Protein AF-G9K8E3-F1 (afdb_monomer)

Secondary structure (DSSP, 8-state):
-EEEE-TTS-EEEEPPPPPS--GGG-----S--EEEEEEETTEEEEEEE-GGGGGG-HHHHHHHHHHHHHHHHHHT--

Foldseek 3Di:
DDWDQDPVRDIDDDDDDDDDDDPVPDDDDDDAWDWDWDDAPNDIDIDIDHPVCRVVCVVVRVVCNVVVVVCCVVVVHD

pLDDT: mean 96.11, std 5.19, range [67.06, 98.62]

Radius of gyration: 16.06 Å; Cα contacts (8 Å, |Δi|>4): 70; chains: 1; bounding box: 38×33×32 Å

Solvent-accessible surface area (backbone atoms only — not comparable to full-atom values): 5200 Å² total; per-residue (Å²): 110,51,77,43,80,44,98,88,74,48,71,52,76,45,76,66,88,74,77,94,74,64,78,91,72,69,83,85,87,88,79,80,64,38,72,56,74,50,76,54,97,88,44,76,46,67,48,74,32,47,70,92,52,46,88,71,44,60,65,58,48,59,50,49,54,56,50,50,57,48,50,34,65,72,69,73,53,134

Organism: Mustela putorius furo (NCBI:txid9669)

Structure (mmCIF, N/CA/C/O backbone):
data_AF-G9K8E3-F1
#
_entry.id   AF-G9K8E3-F1
#
loop_
_atom_site.group_PDB
_atom_site.id
_atom_site.type_symbol
_atom_site.label_atom_id
_atom_site.label_alt_id
_atom_site.label_comp_id
_atom_site.label_asym_id
_atom_site.label_entity_id
_atom_site.label_seq_id
_atom_site.pdbx_PDB_ins_code
_atom_site.Cartn_x
_atom_site.Cartn_y
_atom_site.Cartn_z
_atom_site.occupancy
_atom_site.B_iso_or_equiv
_atom_site.auth_seq_id
_atom_site.auth_comp_id
_atom_site.auth_asym_id
_atom_site.auth_atom_id
_atom_site.pdbx_PDB_model_num
ATOM 1 N N . ASN A 1 1 ? 9.998 -9.875 8.002 1.00 68.94 1 ASN A N 1
ATOM 2 C CA . ASN A 1 1 ? 10.347 -9.117 6.783 1.00 68.94 1 ASN A CA 1
ATOM 3 C C . ASN A 1 1 ? 11.834 -9.252 6.508 1.00 68.94 1 ASN A C 1
ATOM 5 O O . ASN A 1 1 ? 12.644 -8.783 7.300 1.00 68.94 1 ASN A O 1
ATOM 9 N N . SER A 1 2 ? 12.175 -9.937 5.420 1.00 88.50 2 SER A N 1
ATOM 10 C CA . SER A 1 2 ? 13.550 -10.170 4.968 1.00 88.50 2 SER A CA 1
ATOM 11 C C . SER A 1 2 ? 13.594 -10.141 3.438 1.00 88.50 2 SER A C 1
ATOM 13 O O . SER A 1 2 ? 12.628 -10.522 2.779 1.00 88.50 2 SER A O 1
ATOM 15 N N . SER A 1 3 ? 14.715 -9.677 2.895 1.00 91.81 3 SER A N 1
ATOM 16 C CA . SER A 1 3 ? 15.021 -9.722 1.465 1.00 91.81 3 SER A CA 1
ATOM 17 C C . SER A 1 3 ? 16.378 -10.394 1.322 1.00 91.81 3 SER A C 1
ATOM 19 O O . SER A 1 3 ? 17.369 -9.901 1.869 1.00 91.81 3 SER A O 1
ATOM 21 N N . VAL A 1 4 ? 16.429 -11.543 0.651 1.00 94.50 4 VAL A N 1
ATOM 22 C CA . VAL A 1 4 ? 17.645 -12.361 0.524 1.00 94.50 4 VAL A CA 1
ATOM 23 C C . VAL A 1 4 ? 18.026 -12.484 -0.946 1.00 94.50 4 VAL A C 1
ATOM 25 O O . VAL A 1 4 ? 17.204 -12.874 -1.770 1.00 94.50 4 VAL A O 1
ATOM 28 N N . ILE A 1 5 ? 19.279 -12.161 -1.275 1.00 93.94 5 ILE A N 1
ATOM 29 C CA . ILE A 1 5 ? 19.833 -12.354 -2.622 1.00 93.94 5 ILE A CA 1
ATOM 30 C C . ILE A 1 5 ? 20.139 -13.842 -2.815 1.00 93.94 5 ILE A C 1
ATOM 32 O O . ILE A 1 5 ? 20.810 -14.450 -1.980 1.00 93.94 5 ILE A O 1
ATOM 36 N N . MET A 1 6 ? 19.657 -14.415 -3.912 1.00 94.56 6 MET A N 1
ATOM 37 C CA . MET A 1 6 ? 19.864 -15.810 -4.297 1.00 94.56 6 MET A CA 1
ATOM 38 C C . MET A 1 6 ? 21.058 -15.957 -5.254 1.00 94.56 6 MET A C 1
ATOM 40 O O . MET A 1 6 ? 21.545 -14.981 -5.827 1.00 94.56 6 MET A O 1
ATOM 44 N N . GLU A 1 7 ? 21.554 -17.187 -5.420 1.00 87.62 7 GLU A N 1
ATOM 45 C CA . GLU A 1 7 ? 22.764 -17.481 -6.210 1.00 87.62 7 GLU A CA 1
ATOM 46 C C . GLU A 1 7 ? 22.633 -17.133 -7.703 1.00 87.62 7 GLU A C 1
ATOM 48 O O . GLU A 1 7 ? 23.631 -16.867 -8.371 1.00 87.62 7 GLU A O 1
ATOM 53 N N . ASP A 1 8 ? 21.411 -17.094 -8.227 1.00 93.94 8 ASP A N 1
ATOM 54 C CA . ASP A 1 8 ? 21.086 -16.757 -9.615 1.00 93.94 8 ASP A CA 1
ATOM 55 C C . ASP A 1 8 ? 20.866 -15.249 -9.850 1.00 93.94 8 ASP A C 1
ATOM 57 O O . ASP A 1 8 ? 20.526 -14.833 -10.959 1.00 93.94 8 ASP A O 1
ATOM 61 N N . GLY A 1 9 ? 21.086 -14.418 -8.825 1.00 93.44 9 GLY A N 1
ATOM 62 C CA . GLY A 1 9 ? 20.881 -12.970 -8.881 1.00 93.44 9 GLY A CA 1
ATOM 63 C C . GLY A 1 9 ? 19.429 -12.531 -8.678 1.00 93.44 9 GLY A C 1
ATOM 64 O O . GLY A 1 9 ? 19.143 -11.339 -8.797 1.00 93.44 9 GLY A O 1
ATOM 65 N N . LEU A 1 10 ? 18.517 -13.455 -8.356 1.00 96.12 10 LEU A N 1
ATOM 66 C CA . LEU A 1 10 ? 17.165 -13.123 -7.913 1.00 96.12 10 LEU A CA 1
ATOM 67 C C . LEU A 1 10 ? 17.157 -12.680 -6.446 1.00 96.12 10 LEU A C 1
ATOM 69 O O . LEU A 1 10 ? 18.100 -12.912 -5.690 1.00 96.12 10 LEU A O 1
ATOM 73 N N . VAL A 1 11 ? 16.065 -12.039 -6.032 1.00 96.88 11 VAL A N 1
ATOM 74 C CA . VAL A 1 11 ? 15.819 -11.672 -4.634 1.00 96.88 11 VAL A CA 1
ATOM 75 C C . VAL A 1 11 ? 14.560 -12.382 -4.161 1.00 96.88 11 VAL A C 1
ATOM 77 O O . VAL A 1 11 ? 13.529 -12.338 -4.831 1.00 96.88 11 VAL A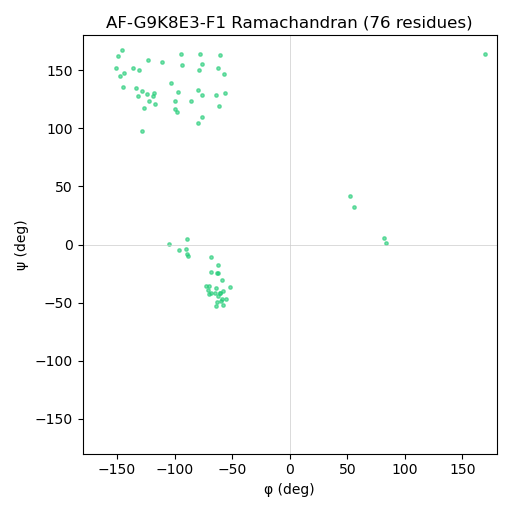 O 1
ATOM 80 N N . GLN A 1 12 ? 14.649 -13.033 -3.005 1.00 96.69 12 GLN A N 1
ATOM 81 C CA . GLN A 1 12 ? 13.509 -13.601 -2.300 1.00 96.69 12 GLN A CA 1
ATOM 82 C C . GLN A 1 12 ? 13.056 -12.628 -1.209 1.00 96.69 12 GLN A C 1
ATOM 84 O O . GLN A 1 12 ? 13.787 -12.409 -0.240 1.00 96.69 12 GLN A O 1
ATOM 89 N N . ASP A 1 13 ? 11.848 -12.084 -1.359 1.00 97.44 13 ASP A N 1
ATOM 90 C CA . ASP A 1 13 ? 11.194 -11.252 -0.348 1.00 97.44 13 ASP A CA 1
ATOM 91 C C . ASP A 1 13 ? 10.216 -12.077 0.496 1.00 97.44 13 ASP A C 1
ATOM 93 O O . ASP A 1 13 ? 9.364 -12.797 -0.029 1.00 97.44 13 ASP A O 1
ATOM 97 N N . GLU A 1 14 ? 10.311 -11.939 1.817 1.00 97.56 14 GLU A N 1
ATOM 98 C CA . GLU A 1 14 ? 9.395 -12.540 2.786 1.00 97.56 14 GLU A CA 1
ATOM 99 C C . GLU A 1 14 ? 8.656 -11.446 3.568 1.00 97.56 14 GLU A C 1
ATOM 101 O O . GLU A 1 14 ? 9.264 -10.618 4.258 1.00 97.56 14 GLU A O 1
ATOM 106 N N . PHE A 1 15 ? 7.324 -11.458 3.491 1.00 97.31 15 PHE A N 1
ATOM 107 C CA . PHE A 1 15 ? 6.448 -10.542 4.222 1.00 97.31 15 PHE A CA 1
ATOM 108 C C . PHE A 1 15 ? 5.999 -11.156 5.551 1.00 97.31 15 PHE A C 1
ATOM 110 O O . PHE A 1 15 ? 5.959 -12.373 5.708 1.00 97.31 15 PHE A O 1
ATOM 117 N N . SER A 1 16 ? 5.669 -10.308 6.525 1.00 97.38 16 SER A N 1
ATOM 118 C CA . SER A 1 16 ? 5.139 -10.762 7.814 1.00 97.38 16 SER A CA 1
ATOM 119 C C . SER A 1 16 ? 3.802 -11.492 7.646 1.00 97.38 16 SER A C 1
ATOM 121 O O . SER A 1 16 ? 3.035 -11.183 6.734 1.00 97.38 16 SER A O 1
ATOM 123 N N . GLU A 1 17 ? 3.501 -12.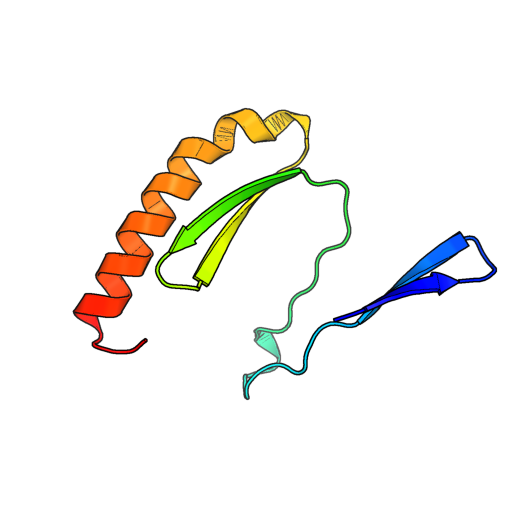421 8.555 1.00 97.81 17 GLU A N 1
ATOM 124 C CA . GLU A 1 17 ? 2.201 -13.094 8.594 1.00 97.81 17 GLU A CA 1
ATOM 125 C C . GLU A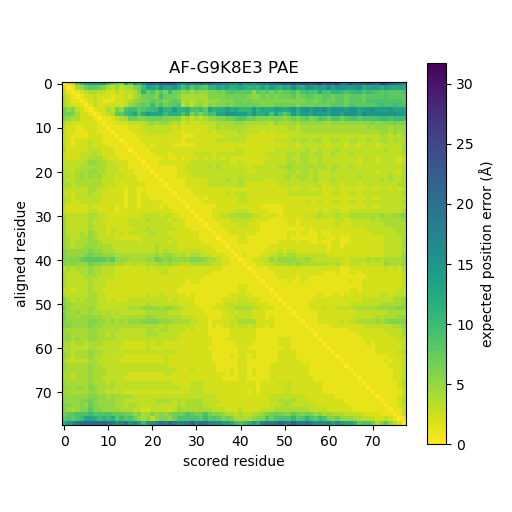 1 17 ? 1.060 -12.067 8.714 1.00 97.81 17 GLU A C 1
ATOM 127 O O . GLU A 1 17 ? 1.104 -11.158 9.548 1.00 97.81 17 GLU A O 1
ATOM 132 N N . SER A 1 18 ? 0.044 -12.188 7.855 1.00 97.81 18 SER A N 1
ATOM 133 C CA . SER A 1 18 ? -1.107 -11.285 7.859 1.00 97.81 18 SER A CA 1
ATOM 134 C C . SER A 1 18 ? -2.068 -11.605 9.003 1.00 97.81 18 SER A C 1
ATOM 136 O O . SER A 1 18 ? -2.207 -12.754 9.418 1.00 97.81 18 SER A O 1
ATOM 138 N N . VAL A 1 19 ? -2.851 -10.613 9.427 1.00 97.81 19 VAL A N 1
ATOM 139 C CA . VAL A 1 19 ? -4.032 -10.862 10.267 1.00 97.81 19 VAL A CA 1
ATOM 140 C C . VAL A 1 19 ? -5.047 -11.765 9.549 1.00 97.81 19 VAL A C 1
ATOM 142 O O . VAL A 1 19 ?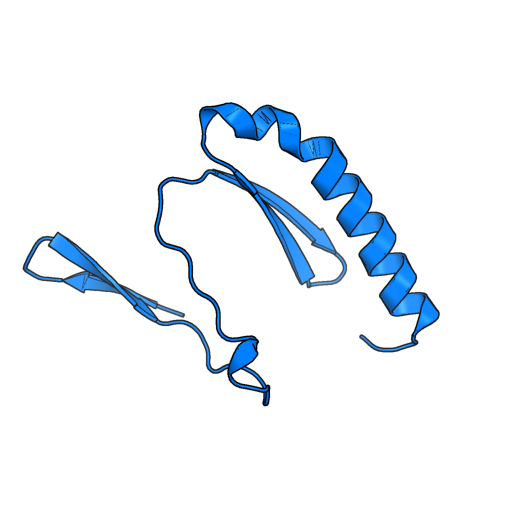 -5.019 -11.927 8.327 1.00 97.81 19 VAL A O 1
ATOM 145 N N . LYS A 1 20 ? -5.987 -12.348 10.303 1.00 98.19 20 LYS A N 1
ATOM 146 C CA . LYS A 1 20 ? -7.044 -13.191 9.730 1.00 98.19 20 LYS A CA 1
ATOM 147 C C . LYS A 1 20 ? -7.903 -12.384 8.752 1.00 98.19 20 LYS A C 1
ATOM 149 O O . LYS A 1 20 ? -8.589 -11.447 9.149 1.00 98.19 20 LYS A O 1
ATOM 154 N N . MET A 1 21 ? -7.920 -12.805 7.492 1.00 98.25 21 MET A N 1
ATOM 155 C CA . MET A 1 21 ? -8.689 -12.169 6.424 1.00 98.25 21 MET A CA 1
ATOM 156 C C . MET A 1 21 ? -9.198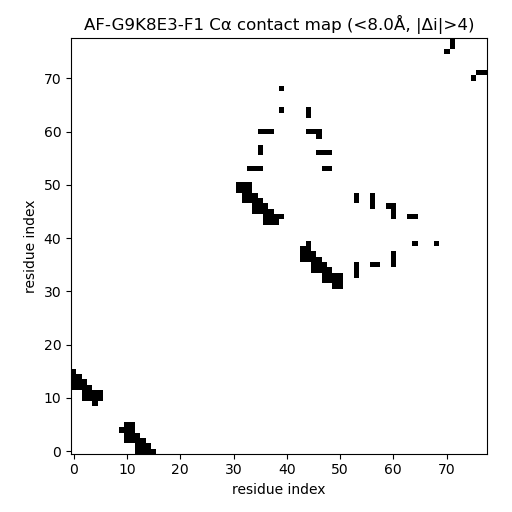 -13.201 5.410 1.00 98.25 21 MET A C 1
ATOM 158 O O . MET A 1 21 ? -8.792 -14.363 5.426 1.00 98.25 21 MET A O 1
ATOM 162 N N . SER A 1 22 ? -10.115 -12.787 4.534 1.00 98.44 22 SER A N 1
ATOM 163 C CA . SER A 1 22 ? -10.606 -13.632 3.438 1.00 98.44 22 SER A CA 1
ATOM 164 C C . SER A 1 22 ? -9.613 -13.662 2.274 1.00 98.44 22 SER A C 1
ATOM 166 O O . SER A 1 22 ? -8.937 -12.672 2.006 1.00 98.44 22 SER A O 1
ATOM 168 N N . THR A 1 23 ? -9.570 -14.765 1.525 1.00 98.19 23 THR A N 1
ATOM 169 C CA . THR A 1 23 ? -8.599 -14.964 0.431 1.00 98.19 23 THR A CA 1
ATOM 170 C C . THR A 1 23 ? -8.729 -13.957 -0.713 1.00 98.19 23 THR A C 1
ATOM 172 O O . THR A 1 23 ? -7.741 -13.682 -1.383 1.00 98.19 23 THR A O 1
ATOM 175 N N . TYR A 1 24 ? -9.909 -13.358 -0.915 1.00 98.31 24 TYR A N 1
ATOM 176 C CA . TYR A 1 24 ? -10.123 -12.348 -1.960 1.00 98.31 24 TYR A CA 1
ATOM 177 C C . TYR A 1 24 ? -9.392 -11.015 -1.703 1.00 98.31 24 TYR A C 1
ATOM 179 O O . TYR A 1 24 ? -9.357 -10.172 -2.595 1.00 98.31 24 TYR A O 1
ATOM 187 N N . LEU A 1 25 ? -8.831 -10.813 -0.503 1.00 98.56 25 LEU A N 1
ATOM 188 C CA . LEU A 1 25 ? -8.043 -9.628 -0.140 1.00 98.56 25 LEU A CA 1
ATOM 189 C C . LEU A 1 25 ? -6.526 -9.838 -0.286 1.00 98.56 25 LEU A C 1
ATOM 191 O O . LEU A 1 25 ? -5.766 -8.895 -0.085 1.00 98.56 25 LEU A O 1
ATOM 195 N N . VAL A 1 26 ? -6.068 -11.051 -0.620 1.00 98.31 26 VAL A N 1
ATOM 196 C CA . VAL A 1 26 ? -4.640 -11.324 -0.843 1.00 98.31 26 VAL A CA 1
ATOM 197 C C . VAL A 1 26 ? -4.146 -10.528 -2.053 1.00 98.31 26 VAL A C 1
ATOM 199 O O . VAL A 1 26 ? -4.727 -10.617 -3.134 1.00 98.31 26 VAL A O 1
ATOM 202 N N . ALA A 1 27 ? -3.053 -9.782 -1.882 1.00 98.12 27 ALA A N 1
ATOM 203 C CA . ALA A 1 27 ? -2.445 -8.979 -2.937 1.00 98.12 27 ALA A CA 1
ATOM 204 C C . ALA A 1 27 ? -0.918 -8.895 -2.783 1.00 98.12 27 ALA A C 1
ATOM 206 O O . ALA A 1 27 ? -0.401 -8.818 -1.671 1.00 98.12 27 ALA A O 1
ATOM 207 N N . PHE A 1 28 ? -0.210 -8.867 -3.912 1.00 98.12 28 PHE A N 1
ATOM 208 C CA . PHE A 1 28 ? 1.213 -8.535 -4.021 1.00 98.12 28 PHE A CA 1
ATOM 209 C C . PHE A 1 28 ? 1.479 -7.915 -5.400 1.00 98.12 28 PHE A C 1
ATOM 211 O O . PHE A 1 28 ? 0.755 -8.190 -6.358 1.00 98.12 28 PHE A O 1
ATOM 218 N N . ILE A 1 29 ? 2.493 -7.052 -5.504 1.00 98.00 29 ILE A N 1
ATOM 219 C CA . ILE A 1 29 ? 2.840 -6.331 -6.739 1.00 98.00 29 ILE A CA 1
ATOM 220 C C . ILE A 1 29 ? 4.352 -6.425 -6.953 1.00 98.00 29 ILE A C 1
ATOM 222 O O . ILE A 1 29 ? 5.118 -6.185 -6.025 1.00 98.00 29 ILE A O 1
ATOM 226 N N . VAL A 1 30 ? 4.771 -6.722 -8.187 1.00 97.94 30 VAL A N 1
ATOM 227 C CA . VAL A 1 30 ? 6.175 -6.686 -8.622 1.00 97.94 30 VAL A CA 1
ATOM 228 C C . VAL A 1 30 ? 6.290 -5.722 -9.798 1.00 97.94 30 VAL A C 1
ATOM 230 O O . VAL A 1 30 ? 5.590 -5.871 -10.799 1.00 97.94 30 VAL A O 1
ATOM 233 N N . GLY A 1 31 ? 7.155 -4.718 -9.675 1.00 96.75 31 GLY A N 1
ATOM 234 C CA . GLY A 1 31 ? 7.394 -3.730 -10.723 1.00 96.75 31 GLY A CA 1
ATOM 235 C C . GLY A 1 31 ? 8.231 -2.552 -10.234 1.00 96.75 31 GLY A C 1
ATOM 236 O O . GLY A 1 31 ? 8.373 -2.328 -9.032 1.00 96.75 31 GLY A O 1
ATOM 237 N N . GLU A 1 32 ? 8.776 -1.784 -11.173 1.00 97.94 32 GLU A N 1
ATOM 238 C CA . GLU A 1 32 ? 9.569 -0.595 -10.863 1.00 97.94 32 GLU A CA 1
ATOM 239 C C . GLU A 1 32 ? 8.664 0.567 -10.443 1.00 97.94 32 GLU A C 1
ATOM 241 O O . GLU A 1 32 ? 7.926 1.143 -11.247 1.00 97.94 32 GLU A O 1
ATOM 246 N N . MET A 1 33 ? 8.717 0.923 -9.162 1.00 98.06 33 MET A N 1
ATOM 247 C CA . MET A 1 33 ? 7.891 1.974 -8.576 1.00 98.06 33 MET A CA 1
ATOM 248 C C . MET A 1 33 ? 8.723 2.864 -7.657 1.00 98.06 33 MET A C 1
ATOM 250 O O . MET A 1 33 ? 9.703 2.432 -7.053 1.00 98.06 33 MET A O 1
ATOM 254 N N . LYS A 1 34 ? 8.303 4.122 -7.523 1.00 98.31 34 LYS A N 1
ATOM 255 C CA . LYS A 1 34 ? 8.754 5.032 -6.466 1.00 98.31 34 LYS A CA 1
ATOM 256 C C . LYS A 1 34 ? 7.606 5.289 -5.505 1.00 98.31 34 LYS A C 1
ATOM 258 O O . LYS A 1 34 ? 6.444 5.155 -5.889 1.00 98.31 34 LYS A O 1
ATOM 263 N N . ASN A 1 35 ? 7.937 5.689 -4.281 1.00 98.12 35 ASN A N 1
ATOM 264 C CA . ASN A 1 35 ? 6.946 6.080 -3.291 1.00 98.12 35 ASN A CA 1
ATOM 265 C C . ASN A 1 35 ? 7.170 7.499 -2.761 1.00 98.12 35 ASN A C 1
ATOM 267 O O . ASN A 1 35 ? 8.267 8.053 -2.846 1.00 98.12 35 ASN A O 1
ATOM 271 N N . LEU A 1 36 ? 6.092 8.063 -2.225 1.00 98.50 36 LEU A N 1
ATOM 272 C CA . LEU A 1 36 ? 6.099 9.198 -1.310 1.00 98.50 36 LEU A CA 1
ATOM 273 C C . LEU A 1 36 ? 5.362 8.753 -0.046 1.00 98.50 36 LEU A C 1
ATOM 275 O O . LEU A 1 36 ? 4.267 8.194 -0.155 1.00 98.50 36 LEU A O 1
ATOM 279 N N . SER A 1 37 ? 5.966 8.966 1.123 1.00 98.38 37 SE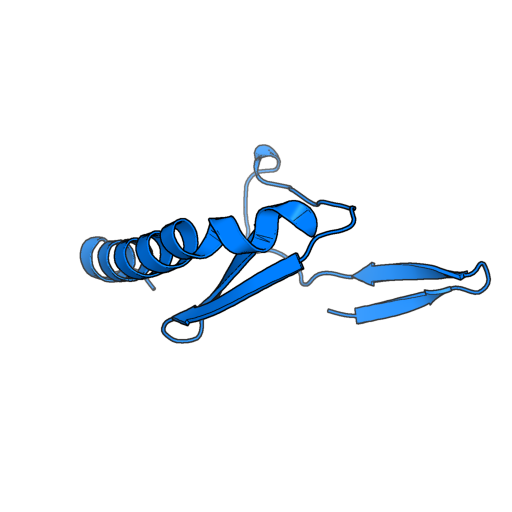R A N 1
ATOM 280 C CA . SER A 1 37 ? 5.485 8.388 2.382 1.00 98.38 37 SER A CA 1
ATOM 281 C C . SER A 1 37 ? 5.366 9.421 3.499 1.00 98.38 37 SER A C 1
ATOM 283 O O . SER A 1 37 ? 6.139 10.377 3.542 1.00 98.38 37 SER A O 1
ATOM 285 N N . GLN A 1 38 ? 4.429 9.193 4.418 1.00 98.19 38 GLN A N 1
ATOM 286 C CA . GLN A 1 38 ? 4.229 9.975 5.637 1.00 98.19 38 GLN A CA 1
ATOM 287 C C . GLN A 1 38 ? 3.774 9.054 6.778 1.00 98.19 38 GLN A C 1
ATOM 289 O O . GLN A 1 38 ? 2.910 8.203 6.575 1.00 98.19 38 GLN A O 1
ATOM 294 N N . ASP A 1 39 ? 4.348 9.224 7.971 1.00 97.38 39 ASP A N 1
ATOM 295 C CA . ASP A 1 39 ? 3.875 8.537 9.179 1.00 97.38 39 ASP A CA 1
ATOM 296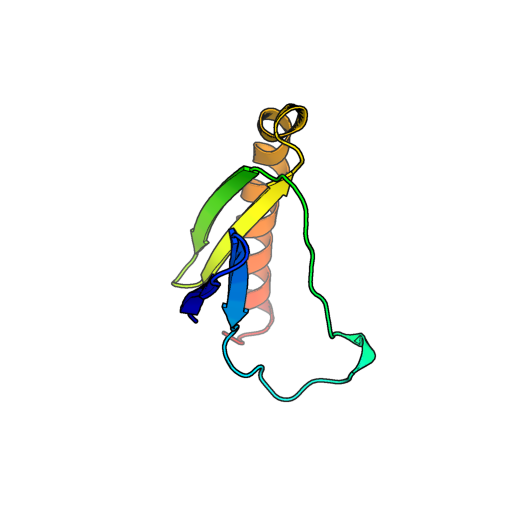 C C . ASP A 1 39 ? 2.639 9.243 9.751 1.00 97.38 39 ASP A C 1
ATOM 298 O O . ASP A 1 39 ? 2.615 10.472 9.870 1.00 97.38 39 ASP A O 1
ATOM 302 N N . VAL A 1 40 ? 1.617 8.458 10.088 1.00 95.19 40 VAL A N 1
ATOM 303 C CA . VAL A 1 40 ? 0.377 8.904 10.728 1.00 95.19 40 VAL A CA 1
ATOM 304 C C . VAL A 1 40 ? 0.143 8.026 11.950 1.00 95.19 40 VAL A C 1
ATOM 306 O O . VAL A 1 40 ? -0.351 6.903 11.837 1.00 95.19 40 VAL A O 1
ATOM 309 N N . ASN A 1 41 ? 0.526 8.525 13.125 1.00 91.31 41 ASN A N 1
ATOM 310 C CA . ASN A 1 41 ? 0.348 7.844 14.412 1.00 91.31 41 ASN A CA 1
ATOM 311 C C . ASN A 1 41 ? 0.908 6.405 14.427 1.00 91.31 41 ASN A C 1
ATOM 313 O O . ASN A 1 41 ? 0.267 5.488 14.941 1.00 91.31 41 ASN A O 1
ATOM 317 N N . GLY A 1 42 ? 2.092 6.194 13.838 1.00 93.50 42 GLY A N 1
ATOM 318 C CA . GLY A 1 42 ? 2.734 4.878 13.745 1.00 93.50 42 GLY A CA 1
ATOM 319 C C . GLY A 1 42 ? 2.260 4.008 12.576 1.00 93.50 42 GLY A C 1
ATOM 320 O O . GLY A 1 42 ? 2.735 2.882 12.428 1.00 93.50 42 GLY A O 1
ATOM 321 N N . THR A 1 43 ? 1.348 4.509 11.735 1.00 96.25 43 THR A N 1
ATOM 322 C CA . THR A 1 43 ? 1.006 3.897 10.445 1.00 96.25 43 THR A CA 1
ATOM 323 C C . THR A 1 43 ? 1.728 4.631 9.320 1.00 96.25 43 THR A C 1
ATOM 325 O O . THR A 1 43 ? 1.457 5.802 9.056 1.00 96.25 43 THR A O 1
ATOM 328 N N . LEU A 1 44 ? 2.621 3.937 8.613 1.00 98.00 44 LEU A N 1
ATOM 329 C CA . LEU A 1 44 ? 3.328 4.498 7.463 1.00 98.00 44 LEU A CA 1
ATOM 330 C C . LEU A 1 44 ? 2.435 4.469 6.213 1.00 98.00 44 LEU A C 1
ATOM 332 O O . LEU A 1 44 ? 2.248 3.422 5.593 1.00 98.00 44 LEU A O 1
ATOM 336 N N . VAL A 1 45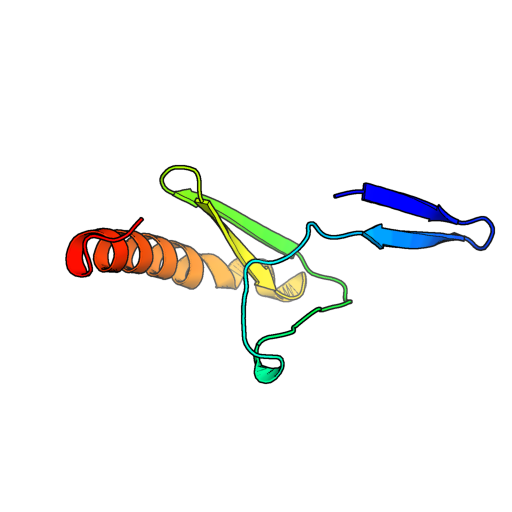 ? 1.896 5.624 5.825 1.00 98.25 45 VAL A N 1
ATOM 337 C CA . VAL A 1 45 ? 1.105 5.788 4.599 1.00 98.25 45 VAL A CA 1
ATOM 338 C C . VAL A 1 45 ? 2.048 6.058 3.431 1.00 98.25 45 VAL A C 1
ATOM 340 O O . VAL A 1 45 ? 2.802 7.029 3.458 1.00 98.25 45 VAL A O 1
ATOM 343 N N . SER A 1 46 ? 1.982 5.237 2.382 1.00 98.38 46 SER A N 1
ATOM 344 C CA . SER A 1 46 ? 2.840 5.358 1.197 1.00 98.38 46 SER A CA 1
ATOM 345 C C . SER A 1 46 ? 2.024 5.294 -0.091 1.00 98.38 46 SER A C 1
ATOM 347 O O . SER A 1 46 ? 1.286 4.335 -0.315 1.00 98.38 46 SER A O 1
ATOM 349 N N . ILE A 1 47 ? 2.200 6.278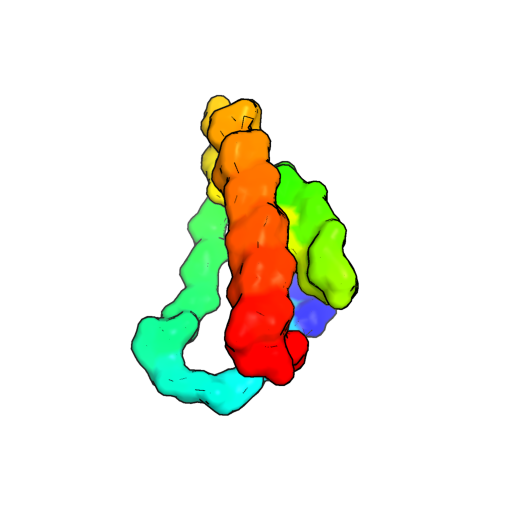 -0.976 1.00 98.62 47 ILE A N 1
ATOM 350 C CA . ILE A 1 47 ? 1.623 6.253 -2.326 1.00 98.62 47 ILE A CA 1
ATOM 351 C C . ILE A 1 47 ? 2.694 5.815 -3.317 1.00 98.62 47 ILE A C 1
ATOM 353 O O . ILE A 1 47 ? 3.744 6.451 -3.408 1.00 98.62 47 ILE A O 1
ATOM 357 N N . TYR A 1 48 ? 2.414 4.748 -4.065 1.00 98.44 48 TYR A N 1
ATOM 358 C CA . TYR A 1 48 ? 3.309 4.193 -5.078 1.00 98.44 48 TYR A CA 1
ATOM 359 C C . TYR A 1 48 ? 2.856 4.579 -6.485 1.00 98.44 48 TYR A C 1
ATOM 361 O O . TYR A 1 48 ? 1.667 4.557 -6.803 1.00 98.44 48 TYR A O 1
ATOM 369 N N . ALA A 1 49 ? 3.816 4.911 -7.343 1.00 98.56 49 ALA A N 1
ATOM 370 C CA . ALA A 1 49 ? 3.590 5.167 -8.760 1.00 98.56 49 ALA A CA 1
ATOM 371 C C . ALA A 1 49 ? 4.823 4.773 -9.581 1.00 98.56 49 ALA A C 1
ATOM 373 O O . ALA A 1 49 ? 5.933 4.673 -9.051 1.00 98.56 49 ALA A O 1
ATOM 374 N N . VAL A 1 50 ? 4.648 4.609 -10.896 1.00 98.31 50 VAL A N 1
ATOM 375 C CA . VAL A 1 50 ? 5.792 4.506 -11.815 1.00 98.31 50 VAL A CA 1
ATOM 376 C C . VAL A 1 50 ? 6.681 5.754 -11.691 1.00 98.31 50 VAL A C 1
ATOM 378 O O . VAL A 1 50 ? 6.149 6.849 -11.460 1.00 98.31 50 VAL A O 1
ATOM 381 N N . PRO A 1 51 ? 8.013 5.637 -11.858 1.00 97.94 51 PRO A N 1
ATOM 382 C CA . PRO A 1 51 ? 8.949 6.726 -11.571 1.00 97.94 51 PRO A CA 1
ATOM 383 C C . PRO A 1 51 ? 8.609 8.058 -12.250 1.00 97.94 51 PRO A C 1
ATOM 385 O O . PRO A 1 51 ? 8.763 9.110 -11.637 1.00 97.94 51 PRO A O 1
ATOM 388 N N . GLU A 1 52 ? 8.097 8.018 -13.480 1.00 98.06 52 GLU A N 1
ATOM 389 C CA . GLU A 1 52 ? 7.729 9.200 -14.274 1.00 98.06 52 GLU A CA 1
ATOM 390 C C . GLU A 1 52 ? 6.521 9.969 -13.718 1.00 98.06 52 GLU A C 1
ATOM 392 O O . GLU A 1 52 ? 6.361 11.160 -13.980 1.00 98.06 52 GLU A O 1
ATOM 397 N N . LYS A 1 53 ? 5.658 9.307 -12.937 1.00 97.88 53 LYS A N 1
ATOM 398 C CA . LYS A 1 53 ? 4.416 9.889 -12.404 1.00 97.88 53 LYS A CA 1
ATOM 399 C C . LYS A 1 53 ? 4.489 10.233 -10.920 1.00 97.88 53 LYS A C 1
ATOM 401 O O . LYS A 1 53 ? 3.522 10.767 -10.385 1.00 97.88 53 LYS A O 1
ATOM 406 N N . ILE A 1 54 ? 5.623 9.996 -10.257 1.00 98.06 54 ILE A N 1
ATOM 407 C CA . ILE A 1 54 ? 5.750 10.209 -8.808 1.00 98.06 54 ILE A CA 1
ATOM 408 C C . ILE A 1 54 ? 5.462 11.657 -8.382 1.00 98.06 54 ILE A C 1
ATOM 410 O O . ILE A 1 54 ? 4.903 11.885 -7.318 1.00 98.06 54 ILE A O 1
ATOM 414 N N . GLY A 1 55 ? 5.739 12.649 -9.236 1.00 97.44 55 GLY A N 1
ATOM 415 C CA . GLY A 1 55 ? 5.424 14.053 -8.941 1.00 97.44 55 GLY A CA 1
ATOM 416 C C . GLY A 1 55 ? 3.924 14.343 -8.771 1.00 97.44 55 GLY A C 1
ATOM 417 O O . GLY A 1 55 ? 3.561 15.352 -8.171 1.00 97.44 55 GLY A O 1
ATOM 418 N N . GLN A 1 56 ? 3.048 13.452 -9.248 1.00 98.19 56 GLN A N 1
ATOM 419 C CA . GLN A 1 56 ? 1.593 13.631 -9.247 1.00 98.19 56 GLN A CA 1
ATOM 420 C C . GLN A 1 56 ? 0.910 13.085 -7.978 1.00 98.19 56 GLN A C 1
ATOM 422 O O . GLN A 1 56 ? -0.299 13.241 -7.830 1.00 98.19 56 GLN A O 1
ATOM 427 N N . VAL A 1 57 ? 1.646 12.453 -7.052 1.00 98.44 57 VAL A N 1
ATOM 428 C CA . VAL A 1 57 ? 1.040 11.704 -5.928 1.00 98.44 57 VAL A CA 1
ATOM 429 C C . VAL A 1 57 ? 0.778 12.532 -4.664 1.00 98.44 57 VAL A C 1
ATOM 431 O O . VAL A 1 57 ? 0.117 12.043 -3.750 1.00 98.44 57 VAL A O 1
ATOM 434 N N . HIS A 1 58 ? 1.254 13.781 -4.604 1.00 98.44 58 HIS A N 1
ATOM 435 C CA . HIS A 1 58 ? 1.163 14.640 -3.412 1.00 98.44 58 HIS A CA 1
ATOM 436 C C . HIS A 1 58 ? -0.276 14.799 -2.907 1.00 98.44 58 HIS A C 1
ATOM 438 O O . HIS A 1 58 ? -0.556 14.587 -1.730 1.00 98.44 58 HIS A O 1
ATOM 444 N N . HIS A 1 59 ? -1.212 15.082 -3.818 1.00 98.38 59 HIS A N 1
ATOM 445 C CA . HIS A 1 59 ? -2.616 15.257 -3.456 1.00 98.38 59 HIS A CA 1
ATOM 446 C C . HIS A 1 59 ? -3.246 13.973 -2.893 1.00 98.38 59 HIS A C 1
ATOM 448 O O . HIS A 1 59 ? -4.036 14.030 -1.948 1.00 98.38 59 HIS A O 1
ATOM 454 N N . ALA A 1 60 ? -2.882 12.810 -3.445 1.00 98.62 60 ALA A N 1
ATOM 455 C CA . ALA A 1 60 ? -3.363 11.525 -2.953 1.00 98.62 60 ALA A CA 1
ATOM 456 C C . ALA A 1 60 ? -2.852 11.250 -1.533 1.00 98.62 60 ALA A C 1
ATOM 458 O O . ALA A 1 60 ? -3.630 10.810 -0.687 1.00 98.62 60 ALA A O 1
ATOM 459 N N . LEU A 1 61 ? -1.583 11.564 -1.247 1.00 98.56 61 LEU A N 1
ATOM 460 C CA . LEU A 1 61 ? -1.010 11.395 0.088 1.00 98.56 61 LEU A CA 1
ATOM 461 C C . LEU A 1 61 ? -1.703 12.300 1.113 1.00 98.56 61 LEU A C 1
ATOM 463 O O . LEU A 1 61 ? -2.226 11.800 2.104 1.00 98.56 61 LEU A O 1
ATOM 467 N N . GLU A 1 62 ? -1.793 13.606 0.842 1.00 98.25 62 GLU A N 1
ATOM 468 C CA . GLU A 1 62 ? -2.434 14.568 1.752 1.00 98.25 62 GLU A CA 1
ATOM 469 C C . GLU A 1 62 ? -3.895 14.212 2.049 1.00 98.25 62 GLU A C 1
ATOM 471 O O . GLU A 1 62 ? -4.364 14.354 3.180 1.00 98.25 62 GLU A O 1
ATOM 476 N N . THR A 1 63 ? -4.627 13.751 1.033 1.00 98.62 63 THR A N 1
ATOM 477 C CA . THR A 1 63 ? -6.030 13.348 1.185 1.00 98.62 63 THR A CA 1
ATOM 478 C C . THR A 1 63 ? -6.148 12.062 1.997 1.00 98.62 63 THR A C 1
ATOM 480 O O . THR A 1 63 ? -6.996 11.979 2.884 1.00 98.62 63 THR A O 1
ATOM 483 N N . THR A 1 64 ? -5.280 11.079 1.742 1.00 98.50 64 THR A N 1
ATOM 484 C CA . THR A 1 64 ? -5.280 9.797 2.464 1.00 98.50 64 THR A CA 1
ATOM 485 C C . THR A 1 64 ? -4.994 9.999 3.946 1.00 98.50 64 THR A C 1
ATOM 487 O O . THR A 1 64 ? -5.713 9.444 4.767 1.00 98.50 64 THR A O 1
ATOM 490 N N . VAL A 1 65 ? -4.013 10.839 4.296 1.00 98.06 65 VAL A N 1
ATOM 491 C CA . VAL A 1 65 ? -3.685 11.165 5.696 1.00 98.06 65 VAL A CA 1
ATOM 492 C C . VAL A 1 65 ? -4.904 11.743 6.418 1.00 98.06 65 VAL A C 1
ATOM 494 O O . VAL A 1 65 ? -5.318 11.214 7.446 1.00 98.06 65 VAL A O 1
ATOM 497 N N . LYS A 1 66 ? -5.544 12.767 5.836 1.00 97.94 66 LYS A N 1
ATOM 498 C CA . LYS A 1 66 ? -6.730 13.409 6.432 1.00 97.94 66 LYS A CA 1
ATOM 499 C C . LYS A 1 66 ? -7.897 12.437 6.609 1.00 97.94 66 LYS A C 1
ATOM 501 O O . LYS A 1 66 ? -8.584 12.476 7.625 1.00 97.94 66 LYS A O 1
ATOM 506 N N . LEU A 1 67 ? -8.147 11.583 5.614 1.00 98.19 67 LEU A N 1
ATOM 507 C CA . LEU A 1 67 ? -9.242 10.612 5.672 1.00 98.19 67 LEU A CA 1
ATOM 508 C C . LEU A 1 67 ? -8.953 9.467 6.643 1.00 98.19 67 LEU A C 1
ATOM 510 O O . LEU A 1 67 ? -9.878 9.004 7.305 1.00 98.19 67 LEU A O 1
ATOM 514 N N . LEU A 1 68 ? -7.699 9.027 6.754 1.00 97.50 68 LEU A N 1
ATOM 515 C CA . LEU A 1 68 ? -7.300 7.998 7.710 1.00 97.50 68 LEU A CA 1
ATOM 516 C C . LEU A 1 68 ? -7.527 8.479 9.148 1.00 97.50 68 LEU A C 1
ATOM 518 O O . LEU A 1 68 ? -8.203 7.793 9.910 1.00 97.50 68 LEU A O 1
ATOM 522 N N . GLU A 1 69 ? -7.057 9.684 9.485 1.00 96.00 69 GLU A N 1
ATOM 523 C CA . GLU A 1 69 ? -7.295 10.300 10.799 1.00 96.00 69 GLU A CA 1
ATOM 524 C C . GLU A 1 69 ? -8.793 10.493 11.073 1.00 96.00 69 GLU A C 1
ATOM 526 O O . GLU A 1 69 ? -9.276 10.227 12.175 1.00 96.00 69 GLU A O 1
ATOM 531 N N . PHE A 1 70 ? -9.557 10.925 10.064 1.00 96.94 70 PHE A N 1
ATOM 532 C CA . PHE A 1 70 ? -11.007 11.049 10.182 1.00 96.94 70 PHE A CA 1
ATOM 533 C C . PHE A 1 70 ? -11.670 9.704 10.499 1.00 96.94 70 PHE A C 1
ATOM 535 O O . PHE A 1 70 ? -12.476 9.640 11.424 1.00 96.94 70 PHE A O 1
ATOM 542 N N . TYR A 1 71 ? -11.339 8.632 9.773 1.00 97.25 71 TYR A N 1
ATOM 543 C CA . TYR A 1 71 ? -11.966 7.325 9.976 1.00 97.25 71 TYR A CA 1
ATOM 544 C C . TYR A 1 71 ? -11.561 6.661 11.290 1.00 97.25 71 TYR A C 1
ATOM 546 O O . TYR A 1 71 ? -12.418 6.050 11.923 1.00 97.25 71 TYR A O 1
ATOM 554 N N . GLN A 1 72 ? -10.314 6.827 11.738 1.00 95.25 72 GLN A N 1
ATOM 555 C CA . GLN A 1 72 ? -9.887 6.369 13.066 1.00 95.25 72 GLN A CA 1
ATOM 556 C C . GLN A 1 72 ? -10.722 7.025 14.173 1.00 95.25 72 GLN A C 1
ATOM 558 O O . GLN A 1 72 ? -11.255 6.338 15.042 1.00 95.25 72 GLN A O 1
ATOM 563 N N . ASN A 1 73 ? -10.910 8.347 14.097 1.00 95.31 73 ASN A N 1
ATOM 564 C CA . ASN A 1 73 ? -11.728 9.081 15.062 1.00 95.31 73 ASN A CA 1
ATOM 565 C C . ASN A 1 73 ? -13.219 8.735 14.952 1.00 95.31 73 ASN A C 1
ATOM 567 O O . ASN A 1 73 ? -13.896 8.603 15.964 1.00 95.31 73 ASN A O 1
ATOM 571 N N . TYR A 1 74 ? -13.741 8.605 13.732 1.00 97.62 74 TYR A N 1
ATOM 572 C CA . TYR A 1 74 ? -15.165 8.377 13.492 1.00 97.62 74 TYR A CA 1
ATOM 573 C C . TYR A 1 74 ? -15.622 6.974 13.902 1.00 97.62 74 TYR A C 1
ATOM 575 O O . TYR A 1 74 ? -16.721 6.820 14.427 1.00 97.62 74 TYR A O 1
ATOM 583 N N . PHE A 1 75 ? -14.802 5.952 13.648 1.00 97.44 75 PHE A N 1
ATOM 584 C CA . PHE A 1 75 ? -15.128 4.573 14.014 1.00 97.44 75 PHE A CA 1
ATOM 585 C C . PHE A 1 75 ? -14.673 4.193 15.424 1.00 97.44 75 PHE A C 1
ATOM 587 O O . PHE A 1 75 ? -15.060 3.125 15.889 1.00 97.44 75 PHE A O 1
ATOM 594 N N . GLU A 1 76 ? -13.877 5.038 16.088 1.00 93.44 76 GLU A N 1
ATOM 595 C CA . GLU A 1 76 ? -13.310 4.790 17.422 1.00 93.44 76 GLU A CA 1
ATOM 596 C C . GLU A 1 76 ? -12.507 3.474 17.498 1.00 93.44 76 GLU A C 1
ATOM 598 O O . GLU A 1 76 ? -12.467 2.793 18.524 1.00 93.44 76 GLU A O 1
ATOM 603 N N . ILE A 1 77 ? -11.860 3.105 16.387 1.00 86.44 77 ILE A N 1
ATOM 604 C CA . ILE A 1 77 ? -11.019 1.911 16.248 1.00 86.44 77 ILE A CA 1
ATOM 605 C C . ILE A 1 77 ? -9.673 2.350 15.675 1.00 86.44 77 ILE A C 1
ATOM 607 O O . ILE A 1 77 ? -9.626 3.082 14.682 1.00 86.44 77 ILE A O 1
ATOM 611 N N . GLN A 1 78 ? -8.594 1.878 16.301 1.00 67.06 78 GLN A N 1
ATOM 612 C CA . GLN A 1 78 ? -7.214 2.130 15.894 1.00 67.06 78 GLN A CA 1
ATOM 613 C C . GLN A 1 78 ? -6.545 0.851 15.397 1.00 67.06 78 GLN A C 1
ATOM 615 O O . GLN A 1 78 ? -6.737 -0.203 16.046 1.00 67.06 78 GLN A O 1
#

Nearest PDB structures (foldseek):
  4p1m-assembly1_A-2  TM=6.155E-01  e=1.747E+00  Escherichia coli
  4p1m-assembly1_B-2  TM=5.627E-01  e=1.346E+00  Escherichia coli
  6bok-assembly1_Y  TM=5.265E-01  e=1.865E+00  Thermus thermophilus HB27
  2g3y-assembly1_A  TM=2.671E-01  e=3.357E+00  Homo sapiens

Sequence (78 aa):
NSSVIMEDGLVQDEFSESVKMSTYLVAFIVGEMKNLSQDVNGTLVSIYAVPEKIGQVHHALETTVKLLEFYQNYFEIQ

Mean predicted aligned error: 3.49 Å

InterPro domains:
  IPR027268 Peptidase M4/M1, CTD superfamily [G3DSA:1.10.390.10] (34-78)
  IPR042097 Aminopeptidase N-like , N-terminal domain superfamliy [G3DSA:2.60.40.1730] (1-33)
  IPR042097 Aminopeptidase N-like , N-terminal domain superfamliy [SSF63737] (6-32)
  IPR050344 Peptidase M1 family aminopeptidases [PTHR11533] (9-78)